Protein AF-A0A6B2CJL1-F1 (afdb_monomer)

Secondary structure (DSSP, 8-state):
-HHHHHHHHHHHHHHHHHHHHHHHHTTSEEEEEEEEEEETTEEEEEEEEEE-SSS-EEEEETTEEEEE-TT-EEEEEEEESS---EEEEEETTEEEEEE-----

pLDDT: mean 78.06, std 10.15, range [48.0, 92.44]

Nearest PDB structures (foldseek):
  7skp-assembly1_A  TM=5.804E-01  e=4.832E-03  synthetic construct
  7skp-assembly1_B  TM=5.966E-01  e=6.764E-03  synthetic construct
  8bl3-assembly1_A  TM=5.248E-01  e=4.069E-02  Escherichia coli
  1ccz-assembly1_A  TM=3.462E-01  e=5.367E-01  Homo sapiens
  2dru-assembly1_A  TM=3.419E-01  e=3.053E+00  Rattus norvegicus

Foldseek 3Di:
DVVVVVVLVVVLQVVVVVVQVVVVVVQQKPDWDWDWDDDPLKIKIKTKIFGQDCFKKKKDFDPDIDIAHHGDIDMDIDIDSDDTQWIWIDTPPDIDIGGGDDDD

Radius of gyration: 13.75 Å; Cα contacts (8 Å, |Δi|>4): 193; chains: 1; bounding box: 30×25×40 Å

Sequence (104 aa):
MLGKVVEAFLILILAIEVFAMLLSMASIIKGVSITVNQVGNIYTTRICLSNVAPMNVGIYAGSSGVMLHPGQYGCLVVNSTQLLSNITLAIGLLNVTLGVGYAK

Mean predicted aligned error: 6.57 Å

Structure (mmCIF, N/CA/C/O backbone):
data_AF-A0A6B2CJL1-F1
#
_entry.id   AF-A0A6B2CJL1-F1
#
loop_
_atom_site.grou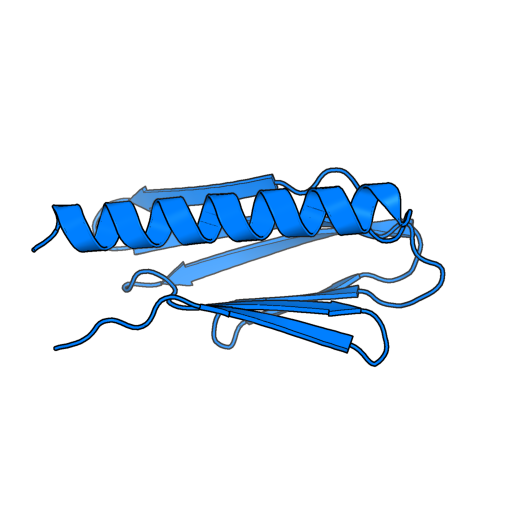p_PDB
_atom_site.id
_atom_site.type_symbol
_atom_site.label_atom_id
_atom_site.label_alt_id
_atom_site.label_comp_id
_atom_site.label_asym_id
_atom_site.label_entity_id
_atom_site.label_seq_id
_atom_site.pdbx_PDB_ins_code
_atom_site.Cartn_x
_atom_site.Cartn_y
_atom_site.Cartn_z
_atom_site.occupancy
_atom_site.B_iso_or_equiv
_atom_site.auth_seq_id
_atom_site.auth_comp_id
_atom_site.auth_asym_id
_atom_site.auth_atom_id
_atom_site.pdbx_PDB_model_num
ATOM 1 N N . MET A 1 1 ? -10.857 -6.019 23.626 1.00 52.22 1 MET A N 1
ATOM 2 C CA . MET A 1 1 ? -10.994 -6.287 22.174 1.00 52.22 1 MET A CA 1
ATOM 3 C C . MET A 1 1 ? -10.175 -5.323 21.311 1.00 52.22 1 MET A C 1
ATOM 5 O O . MET A 1 1 ? -9.621 -5.785 20.327 1.00 52.22 1 MET A O 1
ATOM 9 N N . LEU A 1 2 ? -10.007 -4.048 21.700 1.00 54.53 2 LEU A N 1
ATOM 10 C CA . LEU A 1 2 ? -9.204 -3.056 20.960 1.00 54.53 2 LEU A CA 1
ATOM 11 C C . LEU A 1 2 ? -7.741 -3.490 20.696 1.00 54.53 2 LEU A C 1
ATOM 13 O O . LEU A 1 2 ? -7.250 -3.321 19.589 1.00 54.53 2 LEU A O 1
ATOM 17 N N . GLY A 1 3 ? -7.072 -4.120 21.672 1.00 58.91 3 GLY A N 1
ATOM 18 C CA . GLY A 1 3 ? -5.665 -4.540 21.537 1.00 58.91 3 GLY A CA 1
ATOM 19 C C . GLY A 1 3 ? -5.402 -5.551 20.411 1.00 58.91 3 GLY A C 1
ATOM 20 O O . GLY A 1 3 ? -4.482 -5.359 19.626 1.00 58.91 3 GLY A O 1
ATOM 21 N N . LYS A 1 4 ? -6.267 -6.565 20.253 1.00 59.62 4 LYS A N 1
ATOM 22 C CA . LYS A 1 4 ? -6.128 -7.581 19.190 1.00 59.62 4 LYS A CA 1
ATOM 23 C C . LYS A 1 4 ? -6.368 -7.012 17.788 1.00 59.62 4 LYS A C 1
ATOM 25 O O . LYS A 1 4 ? -5.798 -7.493 16.816 1.00 59.62 4 LYS A O 1
ATOM 30 N N . VAL A 1 5 ? -7.218 -5.988 17.683 1.00 62.38 5 VAL A N 1
ATOM 31 C CA . VAL A 1 5 ? -7.499 -5.295 16.416 1.00 62.38 5 VAL A CA 1
ATOM 32 C C . VAL A 1 5 ? -6.288 -4.474 15.975 1.00 62.38 5 VAL A C 1
ATOM 34 O O . VAL A 1 5 ? -5.944 -4.486 14.797 1.00 62.38 5 VAL A O 1
ATOM 37 N N . VAL A 1 6 ? -5.616 -3.813 16.922 1.00 65.62 6 VAL A N 1
ATOM 38 C CA . VAL A 1 6 ? -4.389 -3.047 16.663 1.00 65.62 6 VAL A CA 1
ATOM 39 C C . VAL A 1 6 ? -3.228 -3.972 16.281 1.00 65.62 6 VAL A C 1
ATOM 41 O O . VAL A 1 6 ? -2.547 -3.699 15.298 1.00 65.62 6 VAL A O 1
ATOM 44 N N . GLU A 1 7 ? -3.036 -5.096 16.980 1.00 65.69 7 GLU A N 1
ATOM 45 C CA . GLU A 1 7 ? -1.999 -6.087 16.637 1.00 65.69 7 GLU A CA 1
ATOM 46 C C . GLU A 1 7 ? -2.178 -6.662 15.230 1.00 65.69 7 GLU A C 1
ATOM 48 O O . GLU A 1 7 ? -1.235 -6.686 14.442 1.00 65.69 7 GLU A O 1
ATOM 53 N N . ALA A 1 8 ? -3.393 -7.086 14.882 1.00 64.88 8 ALA A N 1
ATOM 54 C CA . ALA A 1 8 ? -3.663 -7.679 13.576 1.00 64.88 8 ALA A CA 1
ATOM 55 C C . ALA A 1 8 ? -3.444 -6.674 12.426 1.00 64.88 8 ALA A C 1
ATOM 57 O O . ALA A 1 8 ? -3.053 -7.044 11.319 1.00 64.88 8 ALA A O 1
ATOM 58 N N . PHE A 1 9 ? -3.629 -5.386 12.707 1.00 68.69 9 PHE A N 1
ATOM 59 C CA . PHE A 1 9 ? -3.371 -4.319 11.755 1.00 68.69 9 PHE A CA 1
ATOM 60 C C . PHE A 1 9 ? -1.888 -3.947 11.641 1.00 68.69 9 PHE A C 1
ATOM 62 O O . PHE A 1 9 ? -1.406 -3.695 10.539 1.00 68.69 9 PHE A O 1
ATOM 69 N N . LEU A 1 10 ? -1.135 -3.987 12.743 1.00 70.81 10 LEU A N 1
ATOM 70 C CA . LEU A 1 10 ? 0.327 -3.884 12.701 1.00 70.81 10 LEU A CA 1
ATOM 71 C C . LEU A 1 10 ? 0.934 -5.023 11.875 1.00 70.81 10 LEU A C 1
ATOM 73 O O . LEU A 1 10 ? 1.825 -4.780 11.064 1.00 70.81 10 LEU A O 1
ATOM 77 N N . ILE A 1 11 ? 0.404 -6.243 12.014 1.00 71.12 11 ILE A N 1
ATOM 78 C CA . ILE A 1 11 ? 0.807 -7.397 11.197 1.00 71.12 11 ILE A CA 1
ATOM 79 C C . ILE A 1 11 ? 0.500 -7.155 9.713 1.00 71.12 11 ILE A C 1
ATOM 81 O O . ILE A 1 11 ? 1.332 -7.478 8.868 1.00 71.12 11 ILE A O 1
ATOM 85 N N . LEU A 1 12 ? -0.651 -6.555 9.382 1.00 73.94 12 LEU A N 1
ATOM 86 C CA . LEU A 1 12 ? -0.980 -6.196 8.000 1.00 73.94 12 LEU A CA 1
ATOM 87 C C . LEU A 1 12 ? 0.024 -5.194 7.420 1.00 73.94 12 LEU A C 1
ATOM 89 O O . LEU A 1 12 ? 0.512 -5.404 6.312 1.00 73.94 12 LEU A O 1
ATOM 93 N N . ILE A 1 13 ? 0.342 -4.129 8.163 1.00 70.69 13 ILE A N 1
ATOM 94 C CA . ILE A 1 13 ? 1.325 -3.127 7.731 1.00 70.69 13 ILE A CA 1
ATOM 95 C C . ILE A 1 13 ? 2.674 -3.806 7.481 1.00 70.69 13 ILE A C 1
ATOM 97 O O . ILE A 1 13 ? 3.226 -3.654 6.393 1.00 70.69 13 ILE A O 1
ATOM 101 N N . LEU A 1 14 ? 3.148 -4.626 8.428 1.00 73.12 14 LEU A N 1
ATOM 102 C CA . LEU A 1 14 ? 4.411 -5.354 8.288 1.00 73.12 14 LEU A CA 1
ATOM 103 C C . LEU A 1 14 ? 4.409 -6.276 7.062 1.00 73.12 14 LEU A C 1
ATOM 105 O O . LEU A 1 14 ? 5.377 -6.311 6.308 1.00 73.12 14 LEU A O 1
ATOM 109 N N . ALA A 1 15 ? 3.320 -7.016 6.841 1.00 72.25 15 ALA A N 1
ATOM 110 C CA . ALA A 1 15 ? 3.198 -7.917 5.701 1.00 72.25 15 ALA A CA 1
ATOM 111 C C . ALA A 1 15 ? 3.258 -7.157 4.370 1.00 72.25 15 ALA A C 1
ATOM 113 O O . ALA A 1 15 ? 3.918 -7.614 3.435 1.00 72.25 15 ALA A O 1
ATOM 114 N N . ILE A 1 16 ? 2.617 -5.986 4.284 1.00 71.25 16 ILE A N 1
ATOM 115 C CA . ILE A 1 16 ? 2.667 -5.165 3.072 1.00 71.25 16 ILE A CA 1
ATOM 116 C C . ILE A 1 16 ? 4.053 -4.546 2.891 1.00 71.25 16 ILE A C 1
ATOM 118 O O . ILE A 1 16 ? 4.540 -4.520 1.767 1.00 71.25 16 ILE A O 1
ATOM 122 N N . GLU A 1 17 ? 4.715 -4.091 3.956 1.00 69.81 17 GLU A N 1
ATOM 123 C CA . GLU A 1 17 ? 6.086 -3.575 3.870 1.00 69.81 17 GLU A CA 1
ATOM 124 C C . GLU A 1 17 ? 7.071 -4.648 3.395 1.00 69.81 17 GLU A C 1
ATOM 126 O O . GLU A 1 17 ? 7.867 -4.397 2.490 1.00 69.81 17 GLU A O 1
ATOM 131 N N . VAL A 1 18 ? 6.976 -5.869 3.929 1.00 73.12 18 VAL A N 1
ATOM 132 C CA . VAL A 1 18 ? 7.794 -7.006 3.479 1.00 73.12 18 VAL A CA 1
ATOM 133 C C . VAL A 1 18 ? 7.497 -7.342 2.017 1.00 73.12 18 VAL A C 1
ATOM 135 O O . VAL A 1 18 ? 8.421 -7.497 1.216 1.00 73.12 18 VAL A O 1
ATOM 138 N N . PHE A 1 19 ? 6.220 -7.402 1.633 1.00 71.38 19 PHE A N 1
ATOM 139 C CA . PHE A 1 19 ? 5.834 -7.673 0.249 1.00 71.38 19 PHE A CA 1
ATOM 140 C C . PHE A 1 19 ? 6.316 -6.570 -0.704 1.00 71.38 19 PHE A C 1
ATOM 142 O O . PHE A 1 19 ? 6.841 -6.843 -1.782 1.00 71.38 19 PHE A O 1
ATOM 149 N N . ALA A 1 20 ? 6.228 -5.316 -0.275 1.00 68.19 20 ALA A N 1
ATOM 150 C CA . ALA A 1 20 ? 6.744 -4.172 -1.002 1.00 68.19 20 ALA A CA 1
ATOM 151 C C . ALA A 1 20 ? 8.268 -4.198 -1.162 1.00 68.19 20 ALA A C 1
ATOM 153 O O . ALA A 1 20 ? 8.767 -3.868 -2.238 1.00 68.19 20 ALA A O 1
ATOM 154 N N . MET A 1 21 ? 9.013 -4.619 -0.135 1.00 69.31 21 MET A N 1
ATOM 155 C CA . MET A 1 21 ? 10.461 -4.817 -0.242 1.00 69.31 21 MET A CA 1
ATOM 156 C C . MET A 1 21 ? 10.801 -5.888 -1.278 1.00 69.31 21 MET A C 1
ATOM 158 O O . MET A 1 21 ? 11.667 -5.653 -2.119 1.00 69.31 21 MET A O 1
ATOM 162 N N . LEU A 1 22 ? 10.091 -7.021 -1.282 1.00 71.31 22 LEU A N 1
ATOM 163 C CA . LEU A 1 22 ? 10.287 -8.075 -2.287 1.00 71.31 22 LEU A CA 1
ATOM 164 C C . LEU A 1 22 ? 10.054 -7.545 -3.708 1.00 71.31 22 LEU A C 1
ATOM 166 O O . LEU A 1 22 ? 10.870 -7.762 -4.605 1.00 71.31 22 LEU A O 1
ATOM 170 N N . LEU A 1 23 ? 8.984 -6.774 -3.905 1.00 72.75 23 LEU A N 1
ATOM 171 C CA . LEU A 1 23 ? 8.694 -6.127 -5.186 1.00 72.75 23 LEU A CA 1
ATOM 172 C C . LEU A 1 23 ? 9.716 -5.039 -5.553 1.00 72.75 23 LEU A C 1
ATOM 174 O O . LEU A 1 23 ? 9.977 -4.812 -6.736 1.00 72.75 23 LEU A O 1
ATOM 178 N N . SER A 1 24 ? 10.332 -4.390 -4.562 1.00 70.06 24 SER A N 1
ATOM 179 C CA . SER A 1 24 ? 11.441 -3.459 -4.778 1.00 70.06 24 SER A CA 1
ATOM 180 C C . SER A 1 24 ? 12.726 -4.159 -5.193 1.00 70.06 24 SER A C 1
ATOM 182 O O . SER A 1 24 ? 13.457 -3.605 -6.015 1.00 70.06 24 SER A O 1
ATOM 184 N N . MET A 1 25 ? 13.007 -5.362 -4.686 1.00 69.44 25 MET A N 1
ATOM 185 C CA . MET A 1 25 ? 14.130 -6.180 -5.166 1.00 69.44 25 MET A CA 1
ATOM 186 C C . MET A 1 25 ? 13.899 -6.638 -6.609 1.00 69.44 25 MET A C 1
ATOM 188 O O . MET A 1 25 ? 14.828 -6.648 -7.412 1.00 69.44 25 MET A O 1
ATOM 192 N N . ALA A 1 26 ? 12.644 -6.914 -6.969 1.00 72.31 26 ALA A N 1
ATOM 193 C CA . ALA A 1 26 ? 12.234 -7.196 -8.343 1.00 72.31 26 ALA A CA 1
ATOM 194 C C . ALA A 1 26 ? 12.189 -5.945 -9.251 1.00 72.31 26 ALA A C 1
ATOM 196 O O . ALA A 1 26 ? 11.832 -6.058 -10.421 1.00 72.31 26 ALA A O 1
ATOM 197 N N . SER A 1 27 ? 12.557 -4.757 -8.746 1.00 76.81 27 SER A N 1
ATOM 198 C CA . SER A 1 27 ? 12.528 -3.478 -9.478 1.00 76.81 27 SER A CA 1
ATOM 199 C C . SER A 1 27 ? 11.152 -3.108 -10.046 1.00 76.81 27 SER A C 1
ATOM 201 O O . SER A 1 27 ? 11.058 -2.517 -11.118 1.00 76.81 27 SER A O 1
ATOM 203 N N . ILE A 1 28 ? 10.078 -3.440 -9.324 1.00 76.88 28 ILE A N 1
ATOM 204 C CA . ILE A 1 28 ? 8.698 -3.141 -9.734 1.00 76.88 28 ILE A CA 1
ATOM 205 C C . ILE A 1 28 ? 8.200 -1.855 -9.063 1.00 76.88 28 ILE A C 1
ATOM 207 O O . ILE A 1 28 ? 7.645 -0.973 -9.716 1.00 76.88 28 ILE A O 1
ATOM 211 N N . ILE A 1 29 ? 8.443 -1.710 -7.759 1.00 80.25 29 ILE A N 1
ATOM 212 C CA . ILE A 1 29 ? 8.058 -0.525 -6.981 1.00 80.25 29 ILE A CA 1
ATOM 213 C C . ILE A 1 29 ? 9.207 -0.065 -6.082 1.00 80.25 29 ILE A C 1
ATOM 215 O O . ILE A 1 29 ? 10.023 -0.873 -5.662 1.00 80.25 29 ILE A O 1
ATOM 219 N N . LYS A 1 30 ? 9.286 1.226 -5.763 1.00 80.81 30 LYS A N 1
ATOM 220 C CA . LYS A 1 30 ? 10.260 1.788 -4.813 1.00 80.81 30 LYS A CA 1
ATOM 221 C C . LYS A 1 30 ? 9.589 2.720 -3.813 1.00 80.81 30 LYS A C 1
ATOM 223 O O . LYS A 1 30 ? 8.568 3.329 -4.117 1.00 80.81 30 LYS A O 1
ATOM 228 N N . GLY A 1 31 ? 10.210 2.865 -2.641 1.00 75.44 31 GLY A N 1
ATOM 229 C CA . GLY A 1 31 ? 9.811 3.858 -1.640 1.00 75.44 31 GLY A CA 1
ATOM 230 C C . GLY A 1 31 ? 8.380 3.669 -1.142 1.00 75.44 31 GLY A C 1
ATOM 231 O O . GLY A 1 31 ? 7.625 4.637 -1.092 1.00 75.44 31 GLY A O 1
ATOM 232 N N . VAL A 1 32 ? 7.997 2.426 -0.832 1.00 78.81 32 VAL A N 1
ATOM 233 C CA . VAL A 1 32 ? 6.671 2.147 -0.274 1.00 78.81 32 VAL A CA 1
ATOM 234 C C . VAL A 1 32 ? 6.600 2.667 1.153 1.00 78.81 32 VAL A C 1
ATOM 236 O O . VAL A 1 32 ? 7.461 2.359 1.972 1.00 78.81 32 VAL A O 1
ATOM 2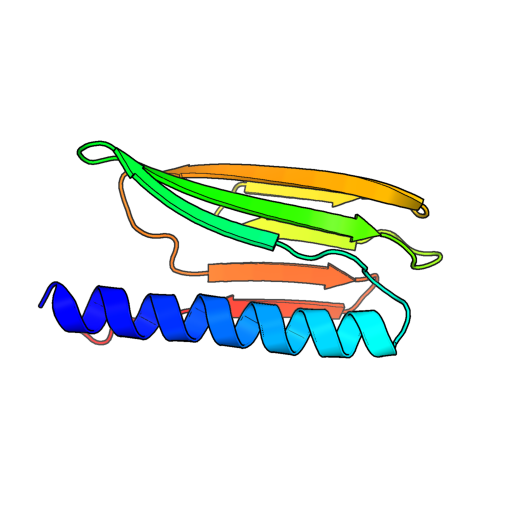39 N N . SER A 1 33 ? 5.570 3.455 1.443 1.00 81.00 33 SER A N 1
ATOM 240 C CA . SER A 1 33 ? 5.279 3.950 2.784 1.00 81.00 33 SER A CA 1
ATOM 241 C C . SER A 1 33 ? 3.799 3.788 3.072 1.00 81.00 33 SER A C 1
ATOM 243 O O . SER A 1 33 ? 2.952 4.207 2.277 1.00 81.00 33 SER A O 1
ATOM 245 N N . ILE A 1 34 ? 3.494 3.176 4.214 1.00 80.81 34 ILE A N 1
ATOM 246 C CA . ILE A 1 34 ? 2.131 2.985 4.692 1.00 80.81 34 ILE A CA 1
ATOM 247 C C . ILE A 1 34 ? 2.033 3.626 6.057 1.00 80.81 34 ILE A C 1
ATOM 249 O O . ILE A 1 34 ? 2.776 3.302 6.977 1.00 80.81 34 ILE A O 1
ATOM 253 N N . THR A 1 35 ? 1.106 4.562 6.181 1.00 79.44 35 THR A N 1
ATOM 254 C CA . THR A 1 35 ? 0.846 5.247 7.440 1.00 79.44 35 THR A CA 1
ATOM 255 C C . THR A 1 35 ? -0.632 5.195 7.725 1.00 79.44 35 THR A C 1
ATOM 257 O O . THR A 1 35 ? -1.464 5.344 6.828 1.00 79.44 35 THR A O 1
ATOM 260 N N . VAL A 1 36 ? -0.959 4.958 8.988 1.00 78.38 36 VAL A N 1
ATOM 261 C CA . VAL A 1 36 ? -2.340 4.936 9.443 1.00 78.38 36 VAL A CA 1
ATOM 262 C C . VAL A 1 36 ? -2.427 5.806 10.667 1.00 78.38 36 VAL A C 1
ATOM 264 O O . VAL A 1 36 ? -1.741 5.571 11.657 1.00 78.38 36 VAL A O 1
ATOM 267 N N . ASN A 1 37 ? -3.237 6.847 10.558 1.00 81.69 37 ASN A N 1
ATOM 268 C CA . ASN A 1 37 ? -3.472 7.788 11.631 1.00 81.69 37 ASN A CA 1
ATOM 269 C C . ASN A 1 37 ? -4.935 7.712 12.059 1.00 81.69 37 ASN A C 1
ATOM 271 O O . ASN A 1 37 ? -5.805 7.416 11.242 1.00 81.69 37 ASN A O 1
ATOM 275 N N . GLN A 1 38 ? -5.208 8.003 13.325 1.00 81.62 38 GLN A N 1
ATOM 276 C CA . GLN A 1 38 ? -6.563 8.104 13.842 1.00 81.62 38 GLN A CA 1
ATOM 277 C C . GLN A 1 38 ? -6.768 9.494 14.440 1.00 81.62 38 GLN A C 1
ATOM 279 O O . GLN A 1 38 ? -6.052 9.899 15.353 1.00 81.62 38 GLN A O 1
ATOM 284 N N . VAL A 1 39 ? -7.776 10.211 13.946 1.00 83.69 39 VAL A N 1
ATOM 285 C CA . VAL A 1 39 ? -8.213 11.491 14.514 1.00 83.69 39 VAL A CA 1
ATOM 286 C C . VAL A 1 39 ? -9.689 11.361 14.874 1.00 83.69 39 VAL A C 1
ATOM 288 O O . VAL A 1 39 ? -10.558 11.271 14.005 1.00 83.69 39 VAL A O 1
ATOM 291 N N . GLY A 1 40 ? -9.977 11.291 16.175 1.00 86.50 40 GLY A N 1
ATOM 292 C CA . GLY A 1 40 ? -11.317 10.977 16.674 1.00 86.50 40 GLY A CA 1
ATOM 293 C C . GLY A 1 40 ? -11.781 9.592 16.208 1.00 86.50 40 GLY A C 1
ATOM 294 O O . GLY A 1 40 ? -11.115 8.589 16.461 1.00 86.50 40 GLY A O 1
ATOM 295 N N . ASN A 1 41 ? -12.913 9.544 15.500 1.00 85.50 41 ASN A N 1
ATOM 296 C CA . ASN A 1 41 ? -13.501 8.308 14.965 1.00 85.50 41 ASN A CA 1
ATOM 297 C C . ASN A 1 41 ? -13.110 8.021 13.505 1.00 85.50 41 ASN A C 1
ATOM 299 O O . ASN A 1 41 ? -13.693 7.131 12.891 1.00 85.50 41 ASN A O 1
ATOM 303 N N . ILE A 1 42 ? -12.176 8.784 12.926 1.00 82.38 42 ILE A N 1
ATOM 304 C CA . ILE A 1 42 ? -11.741 8.615 11.536 1.00 82.38 42 ILE A CA 1
ATOM 305 C C . ILE A 1 42 ? -10.331 8.030 11.516 1.00 82.38 42 ILE A C 1
ATOM 307 O O . ILE A 1 42 ? -9.403 8.590 12.099 1.00 82.38 42 ILE A O 1
ATOM 311 N N . TYR A 1 43 ? -10.186 6.921 10.800 1.00 83.88 43 TYR A N 1
ATOM 312 C CA . TYR A 1 43 ? -8.923 6.315 10.414 1.00 83.88 43 TYR A CA 1
ATOM 313 C C . TYR A 1 43 ? -8.525 6.815 9.026 1.00 83.88 43 TYR A C 1
ATOM 315 O O . TYR A 1 43 ? -9.273 6.659 8.059 1.00 83.88 43 TYR A O 1
ATOM 323 N N . THR A 1 44 ? -7.340 7.403 8.925 1.00 86.12 44 THR A N 1
ATOM 324 C CA . THR A 1 44 ? -6.726 7.841 7.673 1.00 86.12 44 THR A CA 1
ATOM 325 C C . THR A 1 44 ? -5.597 6.889 7.326 1.00 86.12 44 THR A C 1
ATOM 327 O O . THR A 1 44 ? -4.557 6.900 7.982 1.00 86.12 44 THR A O 1
ATOM 330 N N . THR A 1 45 ? -5.771 6.092 6.278 1.00 83.31 45 THR A N 1
ATOM 331 C CA . THR A 1 45 ? -4.720 5.241 5.717 1.00 83.31 45 THR A CA 1
ATOM 332 C C . THR A 1 45 ? -4.128 5.917 4.490 1.00 83.31 45 THR A C 1
ATOM 334 O O . THR A 1 45 ? -4.842 6.210 3.532 1.00 83.31 45 THR A O 1
ATOM 337 N N . ARG A 1 46 ? -2.818 6.156 4.505 1.00 87.12 46 ARG A N 1
ATOM 338 C CA . ARG A 1 46 ? -2.051 6.657 3.365 1.00 87.12 46 ARG A CA 1
ATOM 33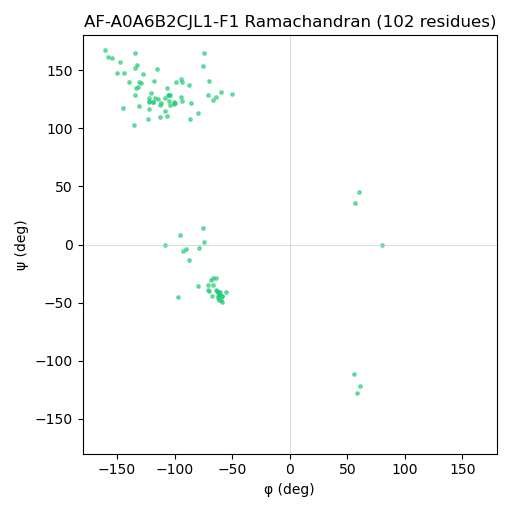9 C C . ARG A 1 46 ? -1.060 5.590 2.921 1.00 87.12 46 ARG A C 1
ATOM 341 O O . ARG A 1 46 ? -0.243 5.147 3.720 1.00 87.12 46 ARG A O 1
ATOM 348 N N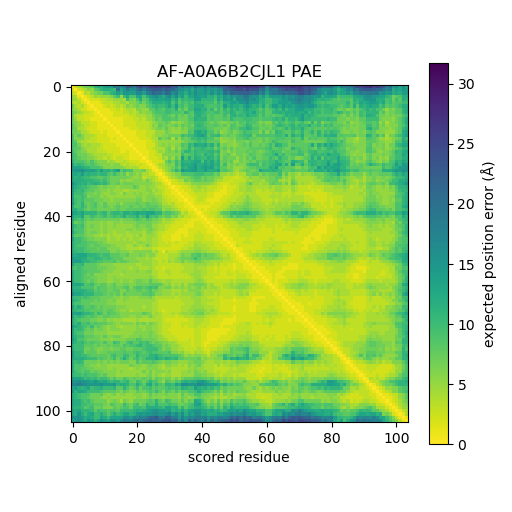 . ILE A 1 47 ? -1.115 5.237 1.643 1.00 86.38 47 ILE A N 1
ATOM 349 C CA . ILE A 1 47 ? -0.213 4.290 0.985 1.00 86.38 47 ILE A CA 1
ATOM 350 C C . ILE A 1 47 ? 0.446 5.031 -0.169 1.00 86.38 47 ILE A C 1
ATOM 352 O O . ILE A 1 47 ? -0.247 5.456 -1.089 1.00 86.38 47 ILE A O 1
ATOM 356 N N . CYS A 1 48 ? 1.758 5.199 -0.122 1.00 87.81 48 CYS A N 1
ATOM 357 C CA . CYS A 1 48 ? 2.538 5.855 -1.164 1.00 87.81 48 CYS A CA 1
ATOM 358 C C . CYS A 1 48 ? 3.546 4.877 -1.754 1.00 87.81 48 CYS A C 1
ATOM 360 O O . CYS A 1 48 ? 4.139 4.103 -1.006 1.00 87.81 48 CYS A O 1
ATOM 362 N N . LEU A 1 49 ? 3.757 4.926 -3.069 1.00 88.62 49 LEU A N 1
ATOM 363 C CA . LEU A 1 49 ? 4.833 4.197 -3.736 1.00 88.62 49 LEU A CA 1
ATOM 364 C C . LEU A 1 49 ? 5.242 4.869 -5.047 1.00 88.62 49 LEU A C 1
ATOM 366 O O . LEU A 1 49 ? 4.491 5.646 -5.638 1.00 88.62 49 LEU A O 1
ATOM 370 N N . SER A 1 50 ? 6.442 4.537 -5.508 1.00 88.88 50 SER A N 1
ATOM 371 C CA . SER A 1 50 ? 6.949 4.882 -6.832 1.00 88.88 50 SER A CA 1
ATOM 372 C C . SER A 1 50 ? 6.916 3.658 -7.736 1.00 88.88 50 SER A C 1
ATOM 374 O O . SER A 1 50 ? 7.496 2.626 -7.397 1.00 88.88 50 SER A O 1
ATOM 376 N N . ASN A 1 51 ? 6.236 3.758 -8.874 1.00 89.81 51 ASN A N 1
ATOM 377 C CA . ASN A 1 51 ? 6.235 2.723 -9.892 1.00 89.81 51 ASN A CA 1
ATOM 378 C C . ASN A 1 51 ? 7.514 2.829 -10.729 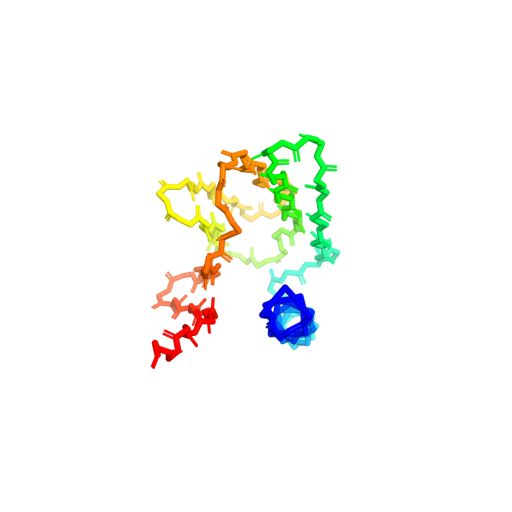1.00 89.81 51 ASN A C 1
ATOM 380 O O . ASN A 1 51 ? 7.707 3.792 -11.469 1.00 89.81 51 ASN A O 1
ATOM 384 N N . VAL A 1 52 ? 8.377 1.823 -10.626 1.00 87.94 52 VAL A N 1
ATOM 385 C CA . VAL A 1 52 ? 9.605 1.712 -11.429 1.00 87.94 52 VAL A CA 1
ATOM 386 C C . VAL A 1 52 ? 9.513 0.599 -12.476 1.00 87.94 52 VAL A C 1
ATOM 388 O O . VAL A 1 52 ? 10.445 0.412 -13.255 1.00 87.94 52 VAL A O 1
ATOM 391 N N . ALA A 1 53 ? 8.387 -0.114 -12.524 1.00 83.06 53 ALA A N 1
ATOM 392 C CA . ALA A 1 53 ? 8.120 -1.142 -13.511 1.00 83.06 53 ALA A CA 1
ATOM 393 C C . ALA A 1 53 ? 7.783 -0.523 -14.880 1.00 83.06 53 ALA A C 1
ATOM 395 O O . ALA A 1 53 ? 7.191 0.555 -14.949 1.00 83.06 53 ALA A O 1
ATOM 396 N N . PRO A 1 54 ? 8.030 -1.242 -15.990 1.00 85.69 54 PRO A N 1
ATOM 397 C CA . PRO A 1 54 ? 7.569 -0.849 -17.324 1.00 85.69 54 PRO A CA 1
ATOM 398 C C . PRO A 1 54 ? 6.059 -1.089 -17.541 1.00 85.69 54 PRO A C 1
ATOM 400 O O . PRO A 1 54 ? 5.589 -1.088 -18.675 1.00 85.69 54 PRO A O 1
ATOM 403 N N . MET A 1 55 ? 5.289 -1.324 -16.475 1.00 86.88 55 MET A N 1
ATOM 404 C CA . MET A 1 55 ? 3.850 -1.604 -16.513 1.00 86.88 55 MET A CA 1
ATOM 405 C C . MET A 1 55 ? 3.102 -0.795 -15.454 1.00 86.88 55 MET A C 1
ATOM 407 O O . MET A 1 55 ? 3.711 -0.272 -14.524 1.00 86.88 55 MET A O 1
ATOM 411 N N . ASN A 1 56 ? 1.778 -0.712 -15.574 1.00 88.44 56 ASN A N 1
ATOM 412 C CA . ASN A 1 56 ? 0.948 -0.011 -14.598 1.00 88.44 56 ASN A CA 1
ATOM 413 C C . ASN A 1 56 ? 0.893 -0.766 -13.263 1.00 88.44 56 ASN A C 1
ATOM 415 O O . ASN A 1 56 ? 0.760 -1.994 -13.232 1.00 88.44 56 ASN A O 1
ATOM 419 N N . VAL A 1 57 ? 0.932 -0.003 -12.172 1.00 88.12 57 VAL A N 1
ATOM 420 C CA . VAL A 1 57 ? 0.775 -0.500 -10.803 1.00 88.12 57 VAL A CA 1
ATOM 421 C C . VAL A 1 57 ? -0.448 0.157 -10.177 1.00 88.12 57 VAL A C 1
ATOM 423 O O . VAL A 1 57 ? -0.539 1.379 -10.115 1.00 88.12 57 VAL A O 1
ATOM 426 N N . GLY A 1 58 ? -1.399 -0.647 -9.720 1.00 88.31 58 GLY A N 1
ATOM 427 C CA . GLY A 1 58 ? -2.576 -0.203 -8.989 1.00 88.31 58 GLY A CA 1
ATOM 428 C C . GLY A 1 58 ? -2.410 -0.372 -7.482 1.00 88.31 58 GLY A C 1
ATOM 429 O O . GLY A 1 58 ? -1.898 -1.385 -7.010 1.00 88.31 58 GLY A O 1
ATOM 430 N N . ILE A 1 59 ? -2.890 0.606 -6.724 1.00 88.38 59 ILE A N 1
ATOM 431 C CA . ILE A 1 59 ? -3.032 0.540 -5.271 1.00 88.38 59 ILE A CA 1
ATOM 432 C C . ILE A 1 59 ? -4.514 0.661 -4.977 1.00 88.38 59 ILE A C 1
ATOM 434 O O . ILE A 1 59 ? -5.140 1.631 -5.403 1.00 88.38 59 ILE A O 1
ATOM 438 N N . TYR A 1 60 ? -5.060 -0.283 -4.226 1.00 86.25 60 TYR A N 1
ATOM 439 C CA . TYR A 1 60 ? -6.459 -0.273 -3.829 1.00 86.25 60 TYR A CA 1
ATOM 440 C C . TYR A 1 60 ? -6.576 -0.513 -2.330 1.00 86.25 60 TYR A C 1
ATOM 442 O O . TYR A 1 60 ? -5.865 -1.343 -1.766 1.00 86.25 60 TYR A O 1
ATOM 450 N N . ALA A 1 61 ? -7.488 0.197 -1.681 1.00 81.50 61 ALA A N 1
ATOM 451 C CA . ALA A 1 61 ? -7.822 -0.005 -0.281 1.00 81.50 61 ALA A CA 1
ATOM 452 C C . ALA A 1 61 ? -9.322 0.251 -0.091 1.00 81.50 61 ALA A C 1
ATOM 454 O O . ALA A 1 61 ? -9.820 1.348 -0.365 1.00 81.50 61 ALA A O 1
ATOM 455 N N . GLY A 1 62 ? -10.059 -0.783 0.324 1.00 79.62 62 GLY A N 1
ATOM 456 C CA . GLY A 1 62 ? -11.521 -0.779 0.253 1.00 79.62 62 GLY A CA 1
ATOM 457 C C . GLY A 1 62 ? -12.024 -0.572 -1.184 1.00 79.62 62 GLY A C 1
ATOM 458 O O . GLY A 1 62 ? -11.613 -1.284 -2.097 1.00 79.62 62 GLY A O 1
ATOM 459 N N . SER A 1 63 ? -12.911 0.406 -1.383 1.00 81.44 63 SER A N 1
ATOM 460 C CA . SER A 1 63 ? -13.443 0.804 -2.698 1.00 81.44 63 SER A CA 1
ATOM 461 C C . SER A 1 63 ? -12.623 1.891 -3.404 1.00 81.44 63 SER A C 1
ATOM 463 O O . SER A 1 63 ? -12.934 2.253 -4.538 1.00 81.44 63 SER A O 1
ATOM 465 N N . SER A 1 64 ? -11.588 2.421 -2.751 1.00 87.19 64 SER A N 1
ATOM 466 C CA . SER A 1 64 ? -10.740 3.479 -3.297 1.00 87.19 64 SER A CA 1
ATOM 467 C C .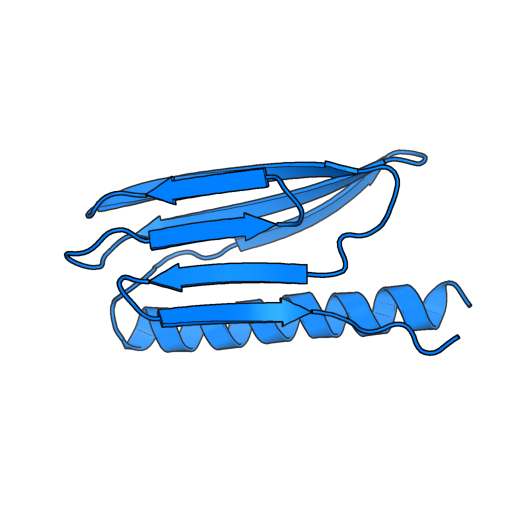 SER A 1 64 ? -9.512 2.882 -3.972 1.00 87.19 64 SER A C 1
ATOM 469 O O . SER A 1 64 ? -8.922 1.927 -3.465 1.00 87.19 64 SER A O 1
ATOM 471 N N . GLY A 1 65 ? -9.078 3.473 -5.083 1.00 89.31 65 GLY A N 1
ATOM 472 C CA . GLY A 1 65 ? -7.865 3.037 -5.759 1.00 89.31 65 GLY A CA 1
ATOM 473 C C . GLY A 1 65 ? -7.231 4.093 -6.648 1.00 89.31 65 GLY A C 1
ATOM 474 O O . GLY A 1 65 ? -7.866 5.075 -7.028 1.00 89.31 65 GLY A O 1
ATOM 475 N N . VAL A 1 66 ? -5.960 3.878 -6.965 1.00 90.56 66 VAL A N 1
ATOM 476 C CA . VAL A 1 66 ? -5.165 4.709 -7.870 1.00 90.56 66 VAL A CA 1
ATOM 477 C C . VAL A 1 66 ? -4.293 3.814 -8.741 1.00 90.56 66 VAL A C 1
ATOM 479 O O . VAL A 1 66 ? -3.740 2.829 -8.257 1.00 90.56 66 VAL A O 1
ATOM 482 N N . MET A 1 67 ? -4.160 4.156 -10.022 1.00 91.00 67 MET A N 1
ATOM 483 C CA . MET A 1 67 ? -3.197 3.527 -10.924 1.00 91.00 67 MET A CA 1
ATOM 484 C C . MET A 1 67 ? -2.035 4.472 -11.205 1.00 91.00 67 MET A C 1
ATOM 486 O O . MET A 1 67 ? -2.235 5.649 -11.499 1.00 91.00 67 MET A O 1
ATOM 490 N N . LEU A 1 68 ? -0.826 3.931 -11.130 1.00 91.12 68 LEU A N 1
ATOM 491 C CA . LEU A 1 68 ? 0.434 4.611 -11.379 1.00 91.12 68 LEU A CA 1
ATOM 492 C C . LEU A 1 68 ? 1.046 4.048 -12.657 1.00 91.12 68 LEU A C 1
ATOM 494 O O . LEU A 1 68 ? 1.307 2.847 -12.755 1.00 91.12 68 LEU A O 1
ATOM 498 N N . HIS A 1 69 ? 1.287 4.917 -13.631 1.00 91.31 69 HIS A N 1
ATOM 499 C CA . HIS A 1 69 ? 1.983 4.570 -14.867 1.00 91.31 69 HIS A CA 1
ATOM 500 C C . HIS A 1 69 ? 3.490 4.401 -14.611 1.00 91.31 69 HIS A C 1
ATOM 502 O O . HIS A 1 69 ? 3.981 4.834 -13.561 1.00 91.31 69 HIS A O 1
ATOM 508 N N . PRO A 1 70 ? 4.241 3.783 -15.541 1.00 89.94 70 PRO A N 1
ATOM 509 C CA . PRO A 1 70 ? 5.688 3.641 -15.418 1.00 89.94 70 PRO A CA 1
ATOM 510 C C . PRO A 1 70 ? 6.383 4.967 -15.088 1.00 89.94 70 PRO A C 1
ATOM 512 O O . PRO A 1 70 ? 6.146 5.984 -15.740 1.00 89.94 70 PRO A O 1
ATOM 515 N N . GLY A 1 71 ? 7.228 4.957 -14.057 1.00 88.75 71 GLY A N 1
ATOM 516 C CA . GLY A 1 71 ? 7.969 6.128 -13.583 1.00 88.75 71 GLY A CA 1
ATOM 517 C C . GLY A 1 71 ? 7.173 7.086 -12.691 1.00 88.75 71 GLY A C 1
ATOM 518 O O . GLY A 1 71 ? 7.730 8.090 -12.246 1.00 88.75 71 GLY A O 1
ATOM 519 N N . GLN A 1 72 ? 5.892 6.818 -12.415 1.00 92.44 72 GLN A N 1
ATOM 520 C CA . GLN A 1 72 ? 5.074 7.690 -11.573 1.00 92.44 72 GLN A CA 1
ATOM 521 C C . GLN A 1 72 ? 5.193 7.349 -10.091 1.00 92.44 72 GLN A C 1
ATOM 523 O O . GLN A 1 72 ? 5.095 6.196 -9.678 1.00 92.44 72 GLN A O 1
ATOM 528 N N . TYR A 1 73 ? 5.300 8.394 -9.278 1.00 91.50 73 TYR A N 1
ATOM 529 C CA . TYR A 1 73 ? 5.042 8.331 -7.848 1.00 91.50 73 TYR A CA 1
ATOM 530 C C . TYR A 1 73 ? 3.594 8.715 -7.562 1.00 91.50 73 TYR A C 1
ATOM 532 O O . TYR A 1 73 ? 3.076 9.671 -8.142 1.00 91.50 73 TYR A O 1
ATOM 540 N N . GLY A 1 74 ? 2.952 8.019 -6.627 1.00 90.06 74 GLY A N 1
ATOM 541 C CA . GLY A 1 74 ? 1.643 8.434 -6.153 1.00 90.06 74 GLY A CA 1
ATOM 542 C C . GLY A 1 74 ? 1.257 7.839 -4.814 1.00 90.06 74 GLY A C 1
ATOM 543 O O . GLY A 1 74 ? 1.892 6.922 -4.293 1.00 90.06 74 GLY A O 1
ATOM 544 N N . CYS A 1 75 ? 0.195 8.414 -4.257 1.00 90.50 75 CYS A N 1
ATOM 545 C CA . CYS A 1 75 ? -0.336 8.046 -2.960 1.00 90.50 75 CYS A CA 1
ATOM 546 C C . CYS A 1 75 ? -1.845 7.846 -3.034 1.00 90.50 75 CYS A C 1
ATOM 548 O O . CYS A 1 75 ? -2.562 8.697 -3.557 1.00 90.50 75 CYS A O 1
ATOM 550 N N . LEU A 1 76 ? -2.323 6.772 -2.420 1.00 90.56 76 LEU A N 1
ATOM 551 C CA . LEU A 1 76 ? -3.722 6.594 -2.073 1.00 90.56 76 LEU A CA 1
ATOM 552 C C . LEU A 1 76 ? -3.928 7.054 -0.629 1.00 90.56 76 LEU A C 1
ATOM 554 O O . LEU A 1 76 ? -3.222 6.595 0.267 1.00 90.56 76 LEU A O 1
ATOM 558 N N . VAL A 1 77 ? -4.887 7.950 -0.400 1.00 90.31 77 VAL A N 1
ATOM 559 C CA . VAL A 1 77 ? -5.316 8.354 0.946 1.00 90.31 77 VAL A CA 1
ATOM 560 C C . VAL A 1 77 ? -6.783 7.996 1.106 1.00 90.31 77 VAL A C 1
ATOM 562 O O . VAL A 1 77 ? -7.620 8.445 0.327 1.00 90.31 77 VAL A O 1
ATOM 565 N N . VAL A 1 78 ? -7.092 7.191 2.116 1.00 88.12 78 VAL A N 1
ATOM 566 C CA . VAL A 1 78 ? -8.448 6.737 2.419 1.00 88.12 78 VAL A CA 1
ATOM 567 C C . VAL A 1 78 ? -8.796 7.141 3.840 1.00 88.12 78 VAL A C 1
ATOM 569 O O . VAL A 1 78 ? -8.066 6.818 4.773 1.00 88.12 78 VAL A O 1
ATOM 572 N N . ASN A 1 79 ? -9.921 7.835 3.993 1.00 88.19 79 ASN A N 1
ATOM 573 C CA . ASN A 1 79 ? -10.505 8.164 5.286 1.00 88.19 79 ASN A CA 1
ATOM 574 C C . ASN A 1 79 ? -11.719 7.270 5.514 1.00 88.19 79 ASN A C 1
ATOM 576 O O . ASN A 1 79 ? -12.592 7.190 4.652 1.00 88.19 79 ASN A O 1
ATOM 580 N N . SER A 1 80 ? -11.780 6.610 6.663 1.00 82.50 80 SER A N 1
ATOM 581 C CA . SER A 1 80 ? -12.859 5.685 6.999 1.00 82.50 80 SER A CA 1
ATOM 582 C C . SER A 1 80 ? -13.191 5.766 8.482 1.00 82.50 80 SER A C 1
ATOM 584 O O . SER A 1 80 ? -12.317 5.988 9.312 1.00 82.50 80 SER A O 1
ATOM 586 N N . THR A 1 81 ? -14.454 5.549 8.841 1.00 84.19 81 THR A N 1
ATOM 587 C CA . THR A 1 81 ? -14.867 5.406 10.249 1.00 84.19 81 THR A CA 1
ATOM 588 C C . THR A 1 81 ? -14.558 4.019 10.814 1.00 84.19 81 THR A C 1
ATOM 590 O O . THR A 1 81 ? -14.817 3.737 11.981 1.00 84.19 81 THR A O 1
ATOM 593 N N . GLN A 1 82 ? -14.032 3.129 9.975 1.00 78.38 82 GLN A N 1
ATOM 594 C CA . GLN A 1 82 ? -13.603 1.782 10.322 1.00 78.38 82 GLN A CA 1
ATOM 595 C C . GLN A 1 82 ? -12.167 1.577 9.853 1.00 78.38 82 GLN A C 1
ATOM 597 O O . GLN A 1 82 ? -11.766 2.094 8.808 1.00 78.38 82 GLN A O 1
ATOM 602 N N . LEU A 1 83 ? -11.408 0.791 10.609 1.00 73.31 83 LEU A N 1
ATOM 603 C CA . LEU A 1 83 ? -10.085 0.358 10.187 1.00 73.31 83 LEU A CA 1
ATOM 604 C C . LEU A 1 83 ? -10.212 -0.431 8.875 1.00 73.31 83 LEU A C 1
ATOM 606 O O . LEU A 1 83 ? -11.064 -1.315 8.769 1.00 73.31 83 LEU A O 1
ATOM 610 N N . LEU A 1 84 ? -9.393 -0.109 7.873 1.00 73.62 84 LEU A N 1
ATOM 611 C CA . LEU A 1 84 ? -9.414 -0.845 6.610 1.00 73.62 84 LEU A CA 1
ATOM 612 C C . LEU A 1 84 ? -8.988 -2.289 6.858 1.00 73.62 84 LEU A C 1
ATOM 614 O O . LEU A 1 84 ? -7.940 -2.547 7.441 1.00 73.62 84 LEU A O 1
ATOM 618 N N . SER A 1 85 ? -9.801 -3.237 6.410 1.00 67.88 85 SER A N 1
ATOM 619 C CA . SER A 1 85 ? -9.505 -4.657 6.580 1.00 67.88 85 SER A CA 1
ATOM 620 C C . SER A 1 85 ? -8.650 -5.214 5.450 1.00 67.88 85 SER A C 1
ATOM 622 O O . SER A 1 85 ? -8.137 -6.315 5.597 1.00 67.88 85 SER A O 1
ATOM 624 N N . ASN A 1 86 ? -8.486 -4.504 4.331 1.00 75.88 86 ASN A N 1
ATOM 625 C CA . ASN A 1 86 ? -7.731 -4.995 3.185 1.00 75.88 86 ASN A CA 1
ATOM 626 C C . ASN A 1 86 ? -7.056 -3.893 2.356 1.00 75.88 86 ASN A C 1
ATOM 628 O O . ASN A 1 86 ? -7.568 -2.784 2.192 1.00 75.88 86 ASN A O 1
ATOM 632 N N . ILE A 1 87 ? -5.905 -4.250 1.787 1.00 77.38 87 ILE A N 1
ATOM 633 C CA . ILE A 1 87 ? -5.132 -3.459 0.830 1.00 77.38 87 ILE A CA 1
ATOM 634 C C . ILE A 1 87 ? -4.730 -4.391 -0.314 1.00 77.38 87 ILE A C 1
ATOM 636 O O . ILE A 1 87 ? -4.290 -5.516 -0.085 1.00 77.38 87 ILE A O 1
ATOM 640 N N . THR A 1 88 ? -4.889 -3.935 -1.553 1.00 82.88 88 THR A N 1
ATOM 641 C CA . THR A 1 88 ? -4.512 -4.683 -2.755 1.00 82.88 88 THR A CA 1
ATOM 642 C C . THR A 1 88 ? -3.480 -3.91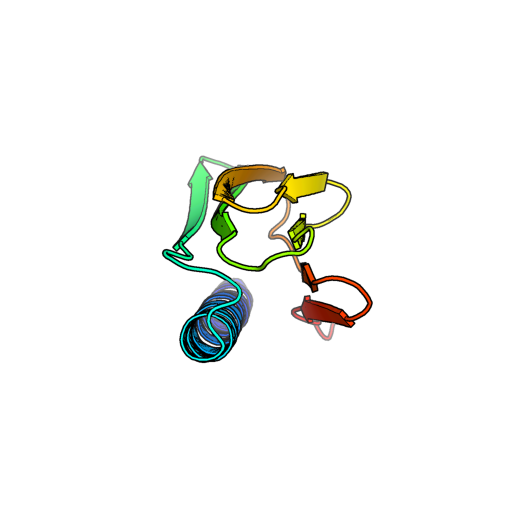6 -3.560 1.00 82.88 88 THR A C 1
ATOM 644 O O . THR A 1 88 ? -3.676 -2.744 -3.882 1.00 82.88 88 THR A O 1
ATOM 647 N N . LEU A 1 89 ? -2.403 -4.604 -3.920 1.00 80.81 89 LEU A N 1
ATOM 648 C CA . LEU A 1 89 ? -1.426 -4.160 -4.903 1.00 80.81 89 LEU A CA 1
ATOM 649 C C . LEU A 1 89 ? -1.669 -4.934 -6.199 1.00 80.81 89 LEU A C 1
ATOM 651 O O . LEU A 1 89 ? -1.608 -6.163 -6.217 1.00 80.81 89 LEU A O 1
ATOM 655 N N . ALA A 1 90 ? -1.963 -4.208 -7.270 1.00 83.31 90 ALA A N 1
ATOM 656 C CA . ALA A 1 90 ? -2.138 -4.748 -8.611 1.00 83.31 90 ALA A CA 1
ATOM 657 C C . ALA A 1 90 ? -0.916 -4.405 -9.459 1.00 83.31 90 ALA A C 1
ATOM 659 O O . ALA A 1 90 ? -0.518 -3.246 -9.531 1.00 83.31 90 ALA A O 1
ATOM 660 N N . ILE A 1 91 ? -0.313 -5.390 -10.109 1.00 78.00 91 ILE A N 1
ATOM 661 C CA . ILE A 1 91 ? 0.879 -5.230 -10.941 1.00 78.00 91 ILE A CA 1
ATOM 662 C C . ILE A 1 91 ? 0.638 -6.020 -12.223 1.00 78.00 91 ILE A C 1
ATOM 664 O O . ILE A 1 91 ? 0.716 -7.250 -12.231 1.00 78.00 91 ILE A O 1
ATOM 668 N N . GLY A 1 92 ? 0.313 -5.322 -13.311 1.00 73.06 92 GLY A N 1
ATOM 669 C CA . GLY A 1 92 ? -0.061 -5.974 -14.567 1.00 73.06 92 GLY A CA 1
ATOM 670 C C . GLY A 1 92 ? -1.233 -6.950 -14.383 1.00 73.06 92 GLY A C 1
ATOM 671 O O . GLY A 1 92 ? -2.354 -6.526 -14.120 1.00 73.06 92 GLY A O 1
ATOM 672 N N . LEU A 1 93 ? -0.968 -8.254 -14.526 1.00 69.69 93 LEU A N 1
ATOM 673 C CA . LEU A 1 93 ? -1.958 -9.336 -14.375 1.00 69.69 93 LEU A CA 1
ATOM 674 C C . LEU A 1 93 ? -2.022 -9.933 -12.957 1.00 69.69 93 LEU A C 1
ATOM 676 O O . LEU A 1 93 ? -2.858 -10.796 -12.693 1.00 69.69 93 LEU A O 1
ATOM 680 N N . LEU A 1 94 ? -1.136 -9.517 -12.051 1.00 74.81 94 LEU A N 1
ATOM 681 C CA . LEU A 1 94 ? -1.053 -10.043 -10.691 1.00 74.81 94 LEU A CA 1
ATOM 682 C C . LEU A 1 94 ? -1.727 -9.084 -9.714 1.00 74.81 94 LEU A C 1
ATOM 684 O O . LEU A 1 94 ? -1.309 -7.938 -9.584 1.00 74.81 94 LEU A O 1
ATOM 688 N N . ASN 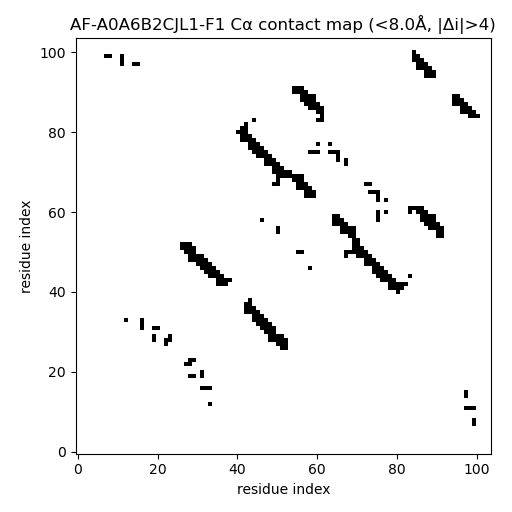A 1 95 ? -2.722 -9.577 -8.981 1.00 78.19 95 ASN A N 1
ATOM 689 C CA . ASN A 1 95 ? -3.343 -8.851 -7.878 1.00 78.19 95 ASN A CA 1
ATOM 690 C C . ASN A 1 95 ? -3.015 -9.560 -6.571 1.00 78.19 95 ASN A C 1
ATOM 692 O O . ASN A 1 95 ? -3.373 -10.722 -6.384 1.00 78.19 95 ASN A O 1
ATOM 696 N N . VAL A 1 96 ? -2.352 -8.853 -5.663 1.00 75.88 96 VAL A N 1
ATOM 697 C CA . VAL A 1 96 ? -2.065 -9.346 -4.318 1.00 75.88 96 VAL A CA 1
ATOM 698 C C . VAL A 1 96 ? -2.858 -8.526 -3.323 1.00 75.88 96 VAL A C 1
ATOM 700 O O . VAL A 1 96 ? -2.582 -7.347 -3.108 1.00 75.88 96 VAL A O 1
ATOM 703 N N . THR A 1 97 ? -3.859 -9.165 -2.724 1.00 79.44 97 THR A N 1
ATOM 704 C CA . THR A 1 97 ? -4.669 -8.594 -1.650 1.00 79.44 97 THR A CA 1
ATOM 705 C C . THR A 1 97 ? -4.188 -9.139 -0.319 1.00 79.44 97 THR A C 1
ATOM 707 O O . THR A 1 97 ? -4.220 -10.344 -0.080 1.00 79.44 97 THR A O 1
A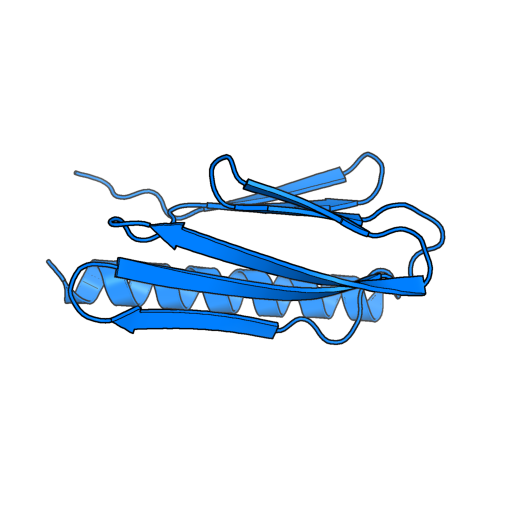TOM 710 N N . LEU A 1 98 ? -3.778 -8.236 0.562 1.00 73.44 98 LEU A N 1
ATOM 711 C CA . LEU A 1 98 ? -3.495 -8.532 1.955 1.00 73.44 98 LEU A CA 1
ATOM 712 C C . LEU A 1 98 ? -4.661 -8.005 2.781 1.00 73.44 98 LEU A C 1
ATOM 714 O O . LEU A 1 98 ? -5.074 -6.854 2.628 1.00 73.44 98 LEU A O 1
ATOM 718 N N . GLY A 1 99 ? -5.218 -8.855 3.636 1.00 71.75 99 GLY A N 1
ATOM 719 C CA . GLY A 1 99 ? -6.344 -8.479 4.472 1.00 71.75 99 GLY A CA 1
ATOM 720 C C . GLY A 1 99 ? -6.338 -9.171 5.821 1.00 71.75 99 GLY A C 1
ATOM 721 O O . GLY A 1 99 ? -5.734 -10.227 6.000 1.00 71.75 99 GLY A O 1
ATOM 722 N N . VAL A 1 100 ? -7.020 -8.547 6.771 1.00 67.25 100 VAL A N 1
ATOM 723 C CA . VAL A 1 100 ? -7.185 -9.010 8.143 1.00 67.25 100 VAL A CA 1
ATOM 724 C C . VAL A 1 100 ? -8.622 -9.477 8.309 1.00 67.25 100 VAL A C 1
ATOM 726 O O . VAL A 1 100 ? -9.565 -8.692 8.202 1.00 67.25 100 VAL A O 1
ATOM 729 N N . GLY A 1 101 ? -8.795 -10.773 8.548 1.00 59.78 101 GLY A N 1
ATOM 730 C CA . GLY A 1 101 ? -10.086 -11.344 8.906 1.00 59.78 101 GLY A CA 1
ATOM 731 C C . GLY A 1 101 ? -10.309 -11.231 10.409 1.00 59.78 101 GLY A C 1
ATOM 732 O O . GLY A 1 101 ? -9.531 -11.772 11.190 1.00 59.78 101 GLY A O 1
ATOM 733 N N . TYR A 1 102 ? -11.383 -10.563 10.823 1.00 57.78 102 TYR A N 1
ATOM 734 C CA . TYR A 1 102 ? -11.831 -10.608 12.212 1.00 57.78 102 TYR A CA 1
ATOM 735 C C . TYR A 1 102 ? -12.753 -11.819 12.383 1.00 57.78 102 TYR A C 1
ATOM 737 O O . TYR A 1 102 ? -13.880 -11.817 11.886 1.00 57.78 102 TYR A O 1
ATOM 745 N N . ALA A 1 103 ? -12.278 -12.865 13.064 1.00 49.09 103 ALA A N 1
ATOM 746 C CA . ALA A 1 103 ? -13.168 -13.903 13.576 1.00 49.09 103 ALA A CA 1
ATOM 747 C C . ALA A 1 103 ? -14.044 -13.276 14.674 1.00 49.09 103 ALA A C 1
ATOM 749 O O . ALA A 1 103 ? -13.510 -12.645 15.591 1.00 49.09 103 ALA A O 1
ATOM 750 N N . LYS A 1 104 ? -15.369 -13.379 14.519 1.00 48.00 104 LYS A N 1
ATOM 751 C CA . LYS A 1 104 ? -16.344 -12.937 15.525 1.00 48.00 104 LYS A CA 1
ATOM 752 C C . LYS A 1 104 ? -16.256 -13.789 16.783 1.00 48.00 104 LYS A C 1
ATOM 754 O O . LYS A 1 104 ? -16.090 -15.018 16.631 1.00 48.00 104 LYS A O 1
#

Solvent-accessible surface area (backbone atoms only — not comparable to full-atom values): 5832 Å² total; per-residue (Å²): 115,69,67,64,55,52,51,52,46,52,51,49,52,52,52,49,52,52,52,44,50,56,36,34,75,71,48,38,34,42,77,72,46,77,48,75,48,73,63,89,70,36,32,38,41,36,42,32,37,27,26,59,22,98,48,48,35,34,45,34,46,82,95,47,70,47,76,30,48,56,70,29,71,52,68,48,75,47,78,32,78,53,80,81,48,43,41,32,46,32,48,76,92,47,74,51,72,51,67,57,83,82,82,131